Protein AF-A0A6J7GP45-F1 (afdb_monomer)

Sequence (137 aa):
MRSQAALKHATSYLISRFCVSTQVATRIQYGDRPFTRYAANLVIPDEVRDEVAVMKAIAVFFVMRRPGIELEQARQRELVADVVYALRLDEGRSLEPWLRETYEAAQSDAERMRVIVDQVASLTDVSILRWHDRLIR

InterPro domains:
  IPR026875 Phosphohydrolase-associated domain [PF13286] (43-134)

pLDDT: mean 94.87, std 4.97, range [63.56, 98.56]

Structure (mmCIF, N/CA/C/O backbone):
data_AF-A0A6J7GP45-F1
#
_entry.id   AF-A0A6J7GP45-F1
#
loop_
_atom_site.group_PDB
_atom_site.id
_atom_site.type_symbol
_atom_site.label_atom_id
_atom_site.label_alt_id
_atom_site.label_comp_id
_atom_site.label_asym_id
_atom_site.label_entity_id
_atom_site.label_seq_id
_atom_site.pdbx_PDB_ins_code
_atom_site.Cartn_x
_atom_site.Cartn_y
_atom_site.Cartn_z
_atom_site.occupancy
_atom_site.B_iso_or_equiv
_atom_site.auth_seq_id
_atom_site.auth_comp_id
_atom_site.auth_asym_id
_atom_site.auth_atom_id
_atom_site.pdbx_PDB_model_num
ATOM 1 N N . MET A 1 1 ? 32.490 10.885 -3.690 1.00 63.56 1 MET A N 1
ATOM 2 C CA . MET A 1 1 ? 31.894 11.732 -4.754 1.00 63.56 1 MET A CA 1
ATOM 3 C C . MET A 1 1 ? 31.681 10.978 -6.071 1.00 63.56 1 MET A C 1
ATOM 5 O O . MET A 1 1 ? 30.546 10.931 -6.521 1.00 63.56 1 MET A O 1
ATOM 9 N N . ARG A 1 2 ? 32.696 10.325 -6.670 1.00 76.06 2 ARG A N 1
ATOM 10 C CA . ARG A 1 2 ? 32.529 9.577 -7.943 1.00 76.06 2 ARG A CA 1
ATOM 11 C C . ARG A 1 2 ? 31.521 8.416 -7.877 1.00 76.06 2 ARG A C 1
ATOM 13 O O . ARG A 1 2 ? 30.698 8.284 -8.772 1.00 76.06 2 ARG A O 1
ATOM 20 N N . SER A 1 3 ? 31.536 7.624 -6.803 1.00 80.06 3 SER A N 1
ATOM 21 C CA . SER A 1 3 ? 30.591 6.511 -6.592 1.00 80.06 3 SER A CA 1
ATOM 22 C C . SER A 1 3 ? 29.133 6.969 -6.478 1.00 80.06 3 SER A C 1
ATOM 24 O O . SER A 1 3 ? 28.239 6.351 -7.042 1.00 80.06 3 SER A O 1
ATOM 26 N N . GLN A 1 4 ? 28.891 8.091 -5.801 1.00 84.94 4 GLN A N 1
ATOM 27 C CA . GLN A 1 4 ? 27.556 8.673 -5.653 1.00 84.94 4 GLN A CA 1
ATOM 28 C C . GLN A 1 4 ? 27.031 9.251 -6.974 1.00 84.94 4 GLN A C 1
ATOM 30 O O . GLN A 1 4 ? 25.856 9.088 -7.295 1.00 84.94 4 GLN A O 1
ATOM 35 N N . ALA A 1 5 ? 27.907 9.878 -7.767 1.00 89.50 5 ALA A N 1
ATOM 36 C CA . ALA A 1 5 ? 27.568 10.312 -9.119 1.00 89.50 5 ALA A CA 1
ATOM 37 C C . ALA A 1 5 ? 27.223 9.111 -10.014 1.00 89.50 5 ALA A C 1
ATOM 39 O O . ALA A 1 5 ? 26.186 9.123 -10.670 1.00 89.50 5 ALA A O 1
ATOM 40 N N . ALA A 1 6 ? 28.032 8.046 -9.983 1.00 89.88 6 ALA A N 1
ATOM 41 C CA . ALA A 1 6 ? 27.768 6.819 -10.735 1.00 89.88 6 ALA A CA 1
ATOM 42 C C . ALA A 1 6 ? 26.427 6.175 -10.346 1.00 89.88 6 ALA A C 1
ATOM 44 O O . ALA A 1 6 ? 25.651 5.811 -11.226 1.00 89.88 6 ALA A O 1
ATOM 45 N N . LEU A 1 7 ? 26.111 6.114 -9.047 1.00 90.38 7 LEU A N 1
ATOM 46 C CA . LEU A 1 7 ? 24.824 5.608 -8.568 1.00 90.38 7 LEU A CA 1
ATOM 47 C C . LEU A 1 7 ? 23.651 6.447 -9.091 1.00 90.38 7 LEU A C 1
ATOM 49 O O . LEU A 1 7 ? 22.691 5.890 -9.614 1.00 90.38 7 LEU A O 1
ATOM 53 N N . LYS A 1 8 ? 23.741 7.780 -9.009 1.00 93.50 8 LYS A N 1
ATOM 54 C CA . LYS A 1 8 ? 22.716 8.684 -9.555 1.00 93.50 8 LYS A CA 1
ATOM 55 C C . LYS A 1 8 ? 22.528 8.486 -11.063 1.00 93.50 8 LYS A C 1
ATOM 57 O O . LYS A 1 8 ? 21.398 8.500 -11.551 1.00 93.50 8 LYS A O 1
ATOM 62 N N . HIS A 1 9 ? 23.620 8.335 -11.810 1.00 93.69 9 HIS A N 1
ATOM 63 C CA . HIS A 1 9 ? 23.551 8.095 -13.249 1.00 93.69 9 HIS A CA 1
ATOM 64 C C . HIS A 1 9 ? 22.879 6.757 -13.561 1.00 93.69 9 HIS A C 1
ATOM 66 O O . HIS A 1 9 ? 21.988 6.720 -14.406 1.00 93.69 9 HIS A O 1
ATOM 72 N N . ALA A 1 10 ? 23.238 5.692 -12.842 1.00 91.81 10 ALA A N 1
ATOM 73 C CA . ALA A 1 10 ? 22.635 4.376 -13.012 1.00 91.81 10 ALA A CA 1
ATOM 74 C C . ALA A 1 10 ? 21.125 4.392 -12.728 1.00 91.81 10 ALA A C 1
ATOM 76 O O . ALA A 1 10 ? 20.346 3.912 -13.548 1.00 91.81 10 ALA A O 1
ATOM 77 N N . THR A 1 11 ? 20.688 5.000 -11.619 1.00 92.19 11 THR A N 1
ATOM 78 C CA . THR A 1 11 ? 19.254 5.077 -11.294 1.00 92.19 11 THR A CA 1
ATOM 79 C C . THR A 1 11 ? 18.480 5.899 -12.322 1.00 92.19 11 THR A C 1
ATOM 81 O O . THR A 1 11 ? 17.417 5.473 -12.770 1.00 92.19 11 THR A O 1
ATOM 84 N N . SER A 1 12 ? 19.033 7.034 -12.763 1.00 95.50 12 SER A N 1
ATOM 85 C CA . SER A 1 12 ? 18.410 7.877 -13.796 1.00 95.50 12 SER A CA 1
ATOM 86 C C . SER A 1 12 ? 18.279 7.140 -15.132 1.00 95.50 12 SER A C 1
ATOM 88 O O . SER A 1 12 ? 17.245 7.237 -15.797 1.00 95.50 12 SER A O 1
ATOM 90 N N . TYR A 1 13 ? 19.309 6.380 -15.513 1.00 95.25 13 TYR A N 1
ATOM 91 C CA . TYR A 1 13 ? 19.304 5.574 -16.730 1.00 95.25 13 TYR A CA 1
ATOM 92 C C . TYR A 1 13 ? 18.242 4.473 -16.673 1.00 95.25 13 TYR A C 1
ATOM 94 O O . TYR A 1 13 ? 17.437 4.370 -17.592 1.00 95.25 13 TYR A O 1
ATOM 102 N N . LEU A 1 14 ? 18.188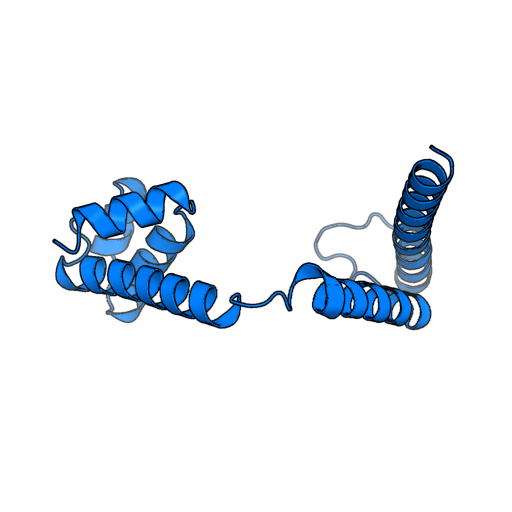 3.697 -15.586 1.00 94.12 14 LEU A N 1
ATOM 103 C CA . LEU A 1 14 ? 17.251 2.577 -15.443 1.00 94.12 14 LEU A CA 1
ATOM 104 C C . LEU A 1 14 ? 15.787 3.040 -15.448 1.00 94.12 14 LEU A C 1
ATOM 106 O O . LEU A 1 14 ? 14.952 2.425 -16.109 1.00 94.12 14 LEU A O 1
ATOM 110 N N . ILE A 1 15 ? 15.482 4.168 -14.794 1.00 95.88 15 ILE A N 1
ATOM 111 C CA . ILE A 1 15 ? 14.145 4.782 -14.849 1.00 95.88 15 ILE A CA 1
ATOM 112 C C . ILE A 1 15 ? 13.806 5.190 -16.285 1.00 95.88 15 ILE A C 1
ATOM 114 O O . ILE A 1 15 ? 12.736 4.854 -16.793 1.00 95.88 15 ILE A O 1
ATOM 118 N N . SER A 1 16 ? 14.726 5.886 -16.957 1.00 96.56 16 SER A N 1
ATOM 119 C CA . SER A 1 16 ? 14.511 6.355 -18.330 1.00 96.56 16 SER A CA 1
ATOM 120 C C . SER A 1 16 ? 14.315 5.185 -19.295 1.00 96.56 16 SER A C 1
ATOM 122 O O . SER A 1 16 ? 13.389 5.205 -20.104 1.00 96.56 16 SER A O 1
ATOM 124 N N . ARG A 1 17 ? 15.135 4.136 -19.172 1.00 95.19 17 ARG A N 1
ATOM 125 C CA . ARG A 1 17 ? 15.045 2.913 -19.976 1.00 95.19 17 ARG A CA 1
ATOM 126 C C . ARG A 1 17 ? 13.699 2.220 -19.793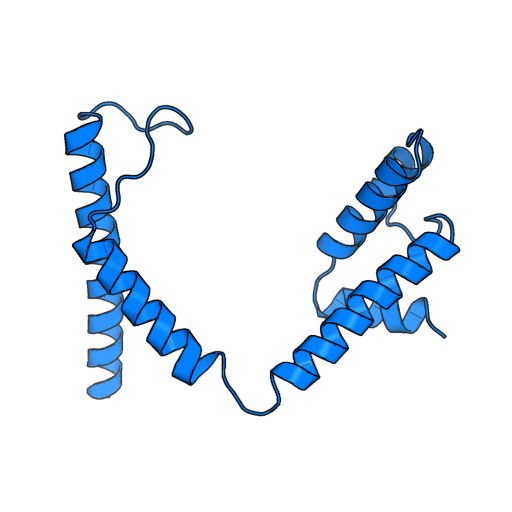 1.00 95.19 17 ARG A C 1
ATOM 128 O O . ARG A 1 17 ? 13.065 1.903 -20.799 1.00 95.19 17 ARG A O 1
ATOM 135 N N . PHE A 1 18 ? 13.237 2.041 -18.552 1.00 97.12 18 PHE A N 1
ATOM 136 C CA . PHE A 1 18 ? 11.922 1.459 -18.274 1.00 97.12 18 PHE A CA 1
ATOM 137 C C . PHE A 1 18 ? 10.801 2.283 -18.920 1.00 97.12 18 PHE A C 1
ATOM 139 O O . PHE A 1 18 ? 9.995 1.737 -19.675 1.00 97.12 18 PHE A O 1
ATOM 146 N N . CYS A 1 19 ? 10.773 3.596 -18.670 1.00 97.00 19 CYS A N 1
ATOM 147 C CA . CYS A 1 19 ? 9.720 4.482 -19.166 1.00 97.00 19 CYS A CA 1
ATOM 148 C C . CYS A 1 19 ? 9.660 4.512 -20.698 1.00 97.00 19 CYS A C 1
ATOM 150 O O . CYS A 1 19 ? 8.591 4.301 -21.270 1.00 97.00 19 CYS A O 1
ATOM 152 N N . VAL A 1 20 ? 10.798 4.731 -21.366 1.00 97.19 20 VAL A N 1
ATOM 153 C CA . VAL A 1 20 ? 10.858 4.845 -22.831 1.00 97.19 20 VAL A CA 1
ATOM 154 C C . VAL A 1 20 ? 10.499 3.520 -23.498 1.00 97.19 20 VAL A C 1
ATOM 156 O O . VAL A 1 20 ? 9.657 3.500 -24.392 1.00 97.19 20 VAL A O 1
ATOM 159 N N . SER A 1 21 ? 11.078 2.407 -23.045 1.00 97.31 21 SER A N 1
ATOM 160 C CA . SER A 1 21 ? 10.840 1.096 -23.665 1.00 97.31 21 SER A CA 1
ATOM 161 C C . SER A 1 21 ? 9.381 0.663 -23.520 1.00 97.31 21 SER A C 1
ATOM 163 O O . SER A 1 21 ? 8.767 0.201 -24.479 1.00 97.31 21 SER A O 1
ATOM 165 N N . THR A 1 22 ? 8.798 0.887 -22.341 1.00 96.88 22 THR A N 1
ATOM 166 C CA . THR A 1 22 ? 7.390 0.580 -22.063 1.00 96.88 22 THR A CA 1
ATOM 167 C C . THR A 1 22 ? 6.451 1.477 -22.876 1.00 96.88 22 THR A C 1
ATOM 169 O O . THR A 1 22 ? 5.466 1.004 -23.444 1.00 96.88 22 THR A O 1
ATOM 172 N N . GLN A 1 23 ? 6.762 2.773 -22.996 1.00 95.44 23 GLN A N 1
ATOM 173 C CA . GLN A 1 23 ? 5.999 3.698 -23.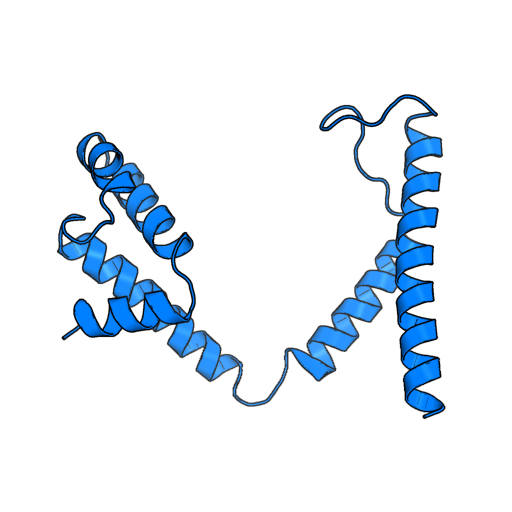836 1.00 95.44 23 GLN A CA 1
ATOM 174 C C . GLN A 1 23 ? 6.016 3.261 -25.306 1.00 95.44 23 GLN A C 1
ATOM 176 O O . GLN A 1 23 ? 4.962 3.223 -25.941 1.00 95.44 23 GLN A O 1
ATOM 181 N N . VAL A 1 24 ? 7.197 2.947 -25.845 1.00 96.25 24 VAL A N 1
ATOM 182 C CA . VAL A 1 24 ? 7.365 2.527 -27.243 1.00 96.25 24 VAL A CA 1
ATOM 183 C C . VAL A 1 24 ? 6.603 1.232 -27.504 1.00 96.25 24 VAL A C 1
ATOM 185 O O . VAL A 1 24 ? 5.801 1.187 -28.432 1.00 96.25 24 VAL A O 1
ATOM 188 N N . ALA A 1 25 ? 6.771 0.215 -26.658 1.00 96.88 25 ALA A N 1
ATOM 189 C CA . ALA A 1 25 ? 6.061 -1.054 -26.802 1.00 96.88 25 ALA A CA 1
ATOM 190 C C . ALA A 1 25 ? 4.536 -0.878 -26.732 1.00 96.88 25 ALA A C 1
ATOM 192 O O . ALA A 1 25 ? 3.801 -1.454 -27.534 1.00 96.88 25 ALA A O 1
ATOM 193 N N . THR A 1 26 ? 4.055 -0.012 -25.835 1.00 95.94 26 THR A N 1
ATOM 194 C CA . THR A 1 26 ? 2.622 0.292 -25.728 1.00 95.94 26 THR A CA 1
ATOM 195 C C . THR A 1 26 ? 2.103 0.980 -26.995 1.00 95.94 26 THR A C 1
ATOM 197 O O . THR A 1 26 ? 1.040 0.618 -27.493 1.00 95.94 26 THR A O 1
ATOM 200 N N . ARG A 1 27 ? 2.858 1.921 -27.579 1.00 95.50 27 ARG A N 1
ATOM 201 C CA . ARG A 1 27 ? 2.490 2.567 -28.855 1.00 95.50 27 ARG A CA 1
ATOM 202 C C . ARG A 1 27 ? 2.524 1.612 -30.039 1.00 95.50 27 ARG A C 1
ATOM 204 O O . ARG A 1 27 ? 1.636 1.682 -30.878 1.00 95.50 27 ARG A O 1
ATOM 211 N N . ILE A 1 28 ? 3.488 0.696 -30.094 1.00 96.38 28 ILE A N 1
ATOM 212 C CA . ILE A 1 28 ? 3.534 -0.331 -31.144 1.00 96.38 28 ILE A CA 1
ATOM 213 C C . ILE A 1 28 ? 2.259 -1.185 -31.111 1.00 96.38 28 ILE A C 1
ATOM 215 O O . ILE A 1 28 ? 1.701 -1.486 -32.162 1.00 96.38 28 ILE A O 1
ATOM 219 N N . GLN A 1 29 ? 1.769 -1.539 -29.919 1.00 96.31 29 GLN A N 1
ATOM 220 C CA . GLN A 1 29 ? 0.580 -2.381 -29.782 1.00 96.31 29 GLN A CA 1
ATOM 221 C C . GLN A 1 29 ? -0.748 -1.626 -29.979 1.00 96.31 29 GLN A C 1
ATOM 223 O O . GLN A 1 29 ? -1.684 -2.192 -30.540 1.00 96.31 29 GLN A O 1
ATOM 228 N N . TYR A 1 30 ? -0.859 -0.380 -29.508 1.00 94.81 30 TYR A N 1
ATOM 229 C CA . TYR A 1 30 ? -2.136 0.356 -29.454 1.00 94.81 30 TYR A CA 1
ATOM 230 C C . TYR A 1 30 ? -2.214 1.581 -30.387 1.00 94.81 30 TYR A C 1
ATOM 232 O O . TYR A 1 30 ? -3.264 2.226 -30.465 1.00 94.81 30 TYR A O 1
ATOM 240 N N . GLY A 1 31 ? -1.137 1.902 -31.106 1.00 93.25 31 GLY A N 1
ATOM 241 C CA . GLY A 1 31 ? -1.022 3.071 -31.980 1.00 93.25 31 GLY A CA 1
ATOM 242 C C . GLY A 1 31 ? -0.825 4.396 -31.230 1.00 93.25 31 GLY A C 1
ATOM 243 O O . GLY A 1 31 ? -0.623 4.434 -30.017 1.00 93.25 31 GLY A O 1
ATOM 244 N N . ASP A 1 32 ? -0.914 5.510 -31.964 1.00 89.94 32 ASP A N 1
ATOM 245 C CA . ASP A 1 32 ? -0.607 6.864 -31.464 1.00 89.94 32 ASP A CA 1
ATOM 246 C C . ASP A 1 32 ? -1.811 7.641 -30.907 1.00 89.94 32 ASP A C 1
ATOM 248 O O . ASP A 1 32 ? -1.734 8.848 -30.658 1.00 89.94 32 ASP A O 1
ATOM 252 N N . ARG A 1 33 ? -2.937 6.958 -30.685 1.00 87.56 33 ARG A N 1
ATOM 253 C CA . ARG A 1 33 ? -4.119 7.547 -30.043 1.00 87.56 33 ARG A CA 1
ATOM 254 C C . ARG A 1 33 ? -3.814 7.979 -28.599 1.00 87.56 33 ARG A C 1
ATOM 256 O O . ARG A 1 33 ? -2.959 7.381 -27.946 1.00 87.56 33 ARG A O 1
ATOM 263 N N . PRO A 1 34 ? -4.553 8.956 -28.043 1.00 88.25 34 PRO A N 1
ATOM 264 C CA . PRO A 1 34 ? -4.437 9.292 -26.629 1.00 88.25 34 PRO A CA 1
ATOM 265 C C . PRO A 1 34 ? -4.681 8.071 -25.729 1.00 88.25 34 PRO A C 1
ATOM 267 O O . PRO A 1 34 ? -5.702 7.385 -25.853 1.00 88.25 34 PRO A O 1
ATOM 270 N N . PHE A 1 35 ? -3.760 7.819 -24.798 1.00 90.19 35 PHE A N 1
ATOM 271 C CA . PHE A 1 35 ? -3.933 6.803 -23.764 1.00 90.19 35 PHE A CA 1
ATOM 272 C C . PHE A 1 35 ? -4.774 7.372 -22.623 1.00 90.19 35 PHE A C 1
ATOM 274 O O . PHE A 1 35 ? -4.332 8.234 -21.867 1.00 90.19 35 PHE A O 1
ATOM 281 N N . THR A 1 36 ? -6.008 6.891 -22.511 1.00 89.12 36 THR A N 1
ATOM 282 C CA . THR A 1 36 ? -6.892 7.145 -21.369 1.00 89.12 36 THR A CA 1
ATOM 283 C C . THR A 1 36 ? -6.970 5.899 -20.488 1.00 89.12 36 THR A C 1
ATOM 285 O O . THR A 1 36 ? -6.543 4.818 -20.892 1.00 89.12 36 THR A O 1
ATOM 288 N N . ARG A 1 37 ? -7.525 6.042 -19.278 1.00 88.00 37 ARG A N 1
ATOM 289 C CA . ARG A 1 37 ? -7.496 5.040 -18.194 1.00 88.00 37 ARG A CA 1
ATOM 290 C C . ARG A 1 37 ? -7.799 3.592 -18.610 1.00 88.00 37 ARG A C 1
ATOM 292 O O . ARG A 1 37 ? -7.215 2.684 -18.035 1.00 88.00 37 ARG A O 1
ATOM 299 N N . TYR A 1 38 ? -8.695 3.383 -19.574 1.00 90.19 38 TYR A N 1
ATOM 300 C CA . TYR A 1 38 ? -9.113 2.049 -20.031 1.00 90.19 38 TYR A CA 1
ATOM 301 C C . TYR A 1 38 ? -8.897 1.823 -21.533 1.00 90.19 38 TYR A C 1
ATOM 303 O O . TYR A 1 38 ? -9.390 0.847 -22.089 1.00 90.19 38 TYR A O 1
ATOM 311 N N . ALA A 1 39 ? -8.192 2.731 -22.212 1.00 89.94 39 ALA A N 1
ATOM 312 C CA . ALA A 1 39 ? -7.979 2.649 -23.656 1.00 89.94 39 ALA A CA 1
ATOM 313 C C . ALA A 1 39 ? -6.754 1.813 -24.057 1.00 89.94 39 ALA A C 1
ATOM 315 O O . ALA A 1 39 ? -6.608 1.510 -25.239 1.00 89.94 39 ALA A O 1
ATOM 316 N N . ALA A 1 40 ? -5.876 1.474 -23.111 1.00 93.06 40 ALA A N 1
ATOM 317 C CA . ALA A 1 40 ? -4.701 0.642 -23.342 1.00 93.06 40 ALA A CA 1
ATOM 318 C C . ALA A 1 40 ? -4.251 -0.027 -22.038 1.00 93.06 40 ALA A C 1
ATOM 320 O O . ALA A 1 40 ? -4.402 0.543 -20.957 1.00 93.06 40 ALA A O 1
ATOM 321 N N . ASN A 1 41 ? -3.642 -1.206 -22.160 1.00 93.56 41 ASN A N 1
ATOM 322 C CA . ASN A 1 41 ? -2.842 -1.794 -21.091 1.00 93.56 41 ASN A CA 1
ATOM 323 C C . ASN A 1 41 ? -1.371 -1.441 -21.308 1.00 93.56 41 ASN A C 1
ATOM 325 O O . ASN A 1 41 ? -0.900 -1.414 -22.444 1.00 93.56 41 ASN A O 1
ATOM 329 N N . LEU A 1 42 ? -0.644 -1.200 -20.218 1.00 93.69 42 LEU A N 1
ATOM 330 C CA . LEU A 1 42 ? 0.787 -0.922 -20.269 1.00 93.69 42 LEU A CA 1
ATOM 331 C C . LEU A 1 42 ? 1.551 -2.165 -20.754 1.00 93.69 42 LEU A C 1
ATOM 333 O O . LEU A 1 42 ? 1.473 -3.224 -20.130 1.00 93.69 42 LEU A O 1
ATOM 337 N N . VAL A 1 43 ? 2.302 -2.030 -21.845 1.00 96.25 43 VAL A N 1
ATOM 338 C CA . VAL A 1 43 ? 3.091 -3.119 -22.435 1.00 96.25 43 VAL A CA 1
ATOM 339 C C . VAL A 1 43 ? 4.532 -2.990 -21.970 1.00 96.25 43 VAL A C 1
ATOM 341 O O . VAL A 1 43 ? 5.228 -2.056 -22.357 1.00 96.25 43 VAL A O 1
ATOM 344 N N . ILE A 1 44 ? 4.979 -3.930 -21.140 1.00 97.50 44 ILE A N 1
ATOM 345 C CA . ILE A 1 44 ? 6.358 -3.988 -20.644 1.00 97.50 44 ILE A CA 1
ATOM 346 C C . ILE A 1 44 ? 7.079 -5.102 -21.411 1.00 97.50 44 ILE A C 1
ATOM 348 O O . ILE A 1 44 ? 6.683 -6.258 -21.240 1.00 97.50 44 ILE A O 1
ATOM 352 N N . PRO A 1 45 ? 8.106 -4.787 -22.224 1.00 97.94 45 PRO A N 1
ATOM 353 C CA . PRO A 1 45 ? 8.931 -5.797 -22.885 1.00 97.94 45 PRO A CA 1
ATOM 354 C C . PRO A 1 45 ? 9.556 -6.771 -21.884 1.00 97.94 45 PRO A C 1
ATOM 356 O O . PRO A 1 45 ? 9.929 -6.358 -20.784 1.00 97.94 45 PRO A O 1
ATOM 359 N N . ASP A 1 46 ? 9.726 -8.032 -22.277 1.00 97.62 46 ASP A N 1
ATOM 360 C CA . ASP A 1 46 ? 10.246 -9.070 -21.378 1.00 97.62 46 ASP A CA 1
ATOM 361 C C . ASP A 1 46 ? 11.653 -8.742 -20.857 1.00 97.62 46 ASP A C 1
ATOM 363 O O . ASP A 1 46 ? 11.885 -8.814 -19.657 1.00 97.62 46 ASP A O 1
ATOM 367 N N . GLU A 1 47 ? 12.544 -8.222 -21.705 1.00 96.19 47 GLU A N 1
ATOM 368 C CA . GLU A 1 47 ? 13.888 -7.782 -21.290 1.00 96.19 47 GLU A CA 1
ATOM 369 C C . GLU A 1 47 ? 13.837 -6.723 -20.170 1.00 96.19 47 GLU A C 1
ATOM 371 O O . GLU A 1 47 ? 14.554 -6.798 -19.174 1.00 96.19 47 GLU A O 1
ATOM 376 N N . VAL A 1 48 ? 12.927 -5.751 -20.285 1.00 97.00 48 VAL A N 1
ATOM 377 C CA . VAL A 1 48 ? 12.744 -4.688 -19.283 1.00 97.00 48 VAL A CA 1
ATOM 378 C C . VAL A 1 48 ? 12.105 -5.243 -18.008 1.00 97.00 48 VAL A C 1
ATOM 380 O O . VAL A 1 48 ? 12.423 -4.807 -16.898 1.00 97.00 48 VAL A O 1
ATOM 383 N N . ARG A 1 49 ? 11.195 -6.213 -18.143 1.00 97.19 49 ARG A N 1
ATOM 384 C CA . ARG A 1 49 ? 10.606 -6.922 -17.004 1.00 97.19 49 ARG A CA 1
ATOM 385 C C . ARG A 1 49 ? 11.679 -7.685 -16.228 1.00 97.19 49 ARG A C 1
ATOM 387 O O . ARG A 1 49 ? 11.674 -7.609 -14.997 1.00 97.19 49 ARG A O 1
ATOM 394 N N . ASP A 1 50 ? 12.593 -8.352 -16.922 1.00 97.62 50 ASP A N 1
ATOM 395 C CA . ASP A 1 50 ? 13.695 -9.103 -16.324 1.00 97.62 50 ASP A CA 1
ATOM 396 C C . ASP A 1 50 ? 14.676 -8.177 -15.595 1.00 97.62 50 ASP A C 1
ATOM 398 O O . ASP A 1 50 ? 15.045 -8.442 -14.450 1.00 97.62 50 ASP A O 1
ATOM 402 N N . GLU A 1 51 ? 15.015 -7.024 -16.177 1.00 95.44 51 GLU A N 1
ATOM 403 C CA . GLU A 1 51 ? 15.817 -5.998 -15.497 1.00 95.44 51 GLU A CA 1
ATOM 404 C C . GLU A 1 51 ? 15.174 -5.532 -14.186 1.00 95.44 51 GLU A C 1
ATOM 406 O O . GLU A 1 51 ? 15.833 -5.450 -13.144 1.00 95.44 51 GLU A O 1
ATOM 411 N N . VAL A 1 52 ? 13.866 -5.258 -14.207 1.00 96.31 52 VAL A N 1
ATOM 412 C CA . VAL A 1 52 ? 13.114 -4.888 -13.002 1.00 96.31 52 VAL A CA 1
ATOM 413 C C . VAL A 1 52 ? 13.093 -6.030 -11.990 1.00 96.31 52 VAL A C 1
ATOM 415 O O . VAL A 1 52 ? 13.201 -5.772 -10.788 1.00 96.31 52 VAL A O 1
ATOM 418 N N . ALA A 1 53 ? 12.977 -7.280 -12.437 1.00 97.31 53 ALA A N 1
ATOM 419 C CA . ALA A 1 53 ? 13.026 -8.442 -11.557 1.00 97.31 53 ALA A CA 1
ATOM 420 C C . ALA A 1 53 ? 14.386 -8.553 -10.849 1.00 97.31 53 ALA A C 1
ATOM 422 O O . ALA A 1 53 ? 14.418 -8.719 -9.628 1.00 97.31 53 ALA A O 1
ATOM 423 N N . VAL A 1 54 ? 15.495 -8.359 -11.570 1.00 96.06 54 VAL A N 1
ATOM 424 C CA . VAL A 1 54 ? 16.847 -8.324 -10.987 1.00 96.06 54 VAL A CA 1
ATOM 425 C C . VAL A 1 54 ? 16.980 -7.182 -9.977 1.00 96.06 54 VAL A C 1
ATOM 427 O O . VAL A 1 54 ? 17.429 -7.407 -8.852 1.00 96.06 54 VAL A O 1
ATOM 430 N N . MET A 1 55 ? 16.531 -5.969 -10.317 1.00 94.88 55 MET A N 1
ATOM 431 C CA . MET A 1 55 ? 16.561 -4.831 -9.387 1.00 94.88 55 MET A CA 1
ATOM 432 C C . MET A 1 55 ? 15.751 -5.101 -8.112 1.00 94.88 55 MET A C 1
ATOM 434 O O . MET A 1 55 ? 16.210 -4.805 -7.005 1.00 94.88 55 MET A O 1
ATOM 438 N N . LYS A 1 56 ? 14.565 -5.705 -8.245 1.00 96.44 56 LYS A N 1
ATOM 439 C CA . LYS A 1 56 ? 13.748 -6.124 -7.099 1.00 96.44 56 LYS A CA 1
ATOM 440 C C . LYS A 1 56 ? 14.451 -7.194 -6.268 1.00 96.44 56 LYS A C 1
ATOM 442 O O . LYS A 1 56 ? 14.420 -7.102 -5.046 1.00 96.44 56 LYS A O 1
ATOM 447 N N . ALA A 1 57 ? 15.114 -8.167 -6.891 1.00 96.88 57 ALA A N 1
ATOM 448 C CA . ALA A 1 57 ? 15.860 -9.204 -6.180 1.00 96.88 57 ALA A CA 1
ATOM 449 C C . ALA A 1 57 ? 17.019 -8.616 -5.356 1.00 96.88 57 ALA A C 1
ATOM 451 O O . ALA A 1 57 ? 17.185 -8.977 -4.191 1.00 96.88 57 ALA A O 1
ATOM 452 N N . ILE A 1 58 ? 17.760 -7.653 -5.916 1.00 94.62 58 ILE A N 1
ATOM 453 C CA . ILE A 1 58 ? 18.808 -6.908 -5.200 1.00 94.62 58 ILE A CA 1
ATOM 454 C C . ILE A 1 58 ? 18.206 -6.170 -3.997 1.00 94.62 58 ILE A C 1
ATOM 456 O O . ILE A 1 58 ? 18.727 -6.283 -2.887 1.00 94.62 58 ILE A O 1
ATOM 460 N N . ALA A 1 59 ? 17.085 -5.463 -4.176 1.00 95.00 59 ALA A N 1
ATOM 461 C CA . ALA A 1 59 ? 16.408 -4.777 -3.075 1.00 95.00 59 ALA A CA 1
ATOM 462 C C . ALA A 1 59 ? 15.937 -5.758 -1.987 1.00 95.00 59 ALA A C 1
ATOM 464 O O . ALA A 1 59 ? 16.129 -5.507 -0.797 1.00 95.00 59 ALA A O 1
ATOM 465 N N . VAL A 1 60 ? 15.380 -6.907 -2.376 1.00 95.44 60 VAL A N 1
ATOM 466 C CA . VAL A 1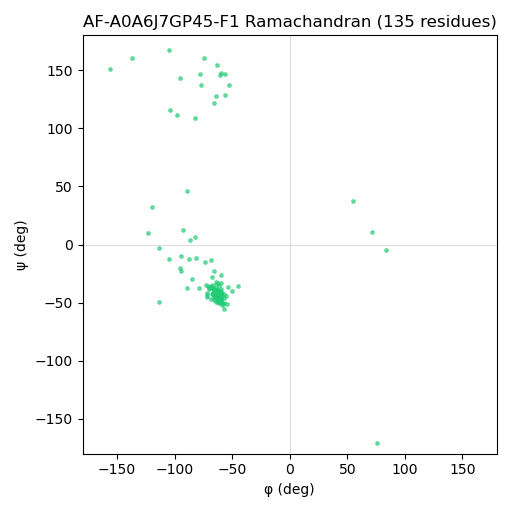 60 ? 14.979 -7.954 -1.431 1.00 95.44 60 VAL A CA 1
ATOM 467 C C . VAL A 1 60 ? 16.182 -8.444 -0.630 1.00 95.44 60 VAL A C 1
ATOM 469 O O . VAL A 1 60 ? 16.116 -8.491 0.595 1.00 95.44 60 VAL A O 1
ATOM 472 N N . PHE A 1 61 ? 17.281 -8.780 -1.303 1.00 94.12 61 PHE A N 1
ATOM 473 C CA . PHE A 1 61 ? 18.454 -9.363 -0.662 1.00 94.12 61 PHE A CA 1
ATOM 474 C C . PHE A 1 61 ? 19.183 -8.376 0.257 1.00 94.12 61 PHE A C 1
ATOM 476 O O . PHE A 1 61 ? 19.492 -8.722 1.392 1.00 94.12 61 PHE A O 1
ATOM 483 N N . PHE A 1 62 ? 19.434 -7.149 -0.206 1.00 92.12 62 PHE A N 1
ATOM 484 C CA . PHE A 1 62 ? 20.278 -6.194 0.519 1.00 92.12 62 PHE A CA 1
ATOM 485 C C . PHE A 1 62 ? 19.513 -5.2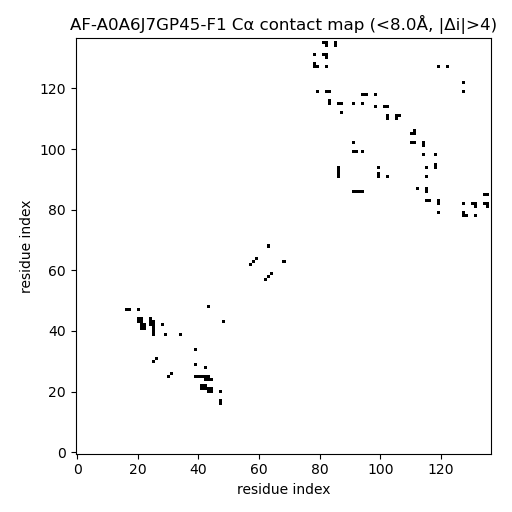24 1.422 1.00 92.12 62 PHE A C 1
ATOM 487 O O . PHE A 1 62 ? 20.109 -4.670 2.342 1.00 92.12 62 PHE A O 1
ATOM 494 N N . VAL A 1 63 ? 18.222 -4.986 1.171 1.00 92.44 63 VAL A N 1
ATOM 495 C CA . VAL A 1 63 ? 17.430 -3.994 1.922 1.00 92.44 63 VAL A CA 1
ATOM 496 C C . VAL A 1 63 ? 16.347 -4.669 2.756 1.00 92.44 63 VAL A C 1
ATOM 498 O O . VAL A 1 63 ? 16.220 -4.387 3.946 1.00 92.44 63 VAL A O 1
ATOM 501 N N . MET A 1 64 ? 15.563 -5.566 2.153 1.00 93.69 64 MET A N 1
ATOM 502 C CA . MET A 1 64 ? 14.373 -6.114 2.816 1.00 93.69 64 MET A CA 1
ATOM 503 C C . MET A 1 64 ? 14.680 -7.311 3.726 1.00 93.69 64 MET A C 1
ATOM 505 O O . MET A 1 64 ? 14.007 -7.482 4.737 1.00 93.69 64 MET A O 1
ATOM 509 N N . ARG A 1 65 ? 15.710 -8.117 3.429 1.00 91.75 65 ARG A N 1
ATOM 510 C CA . ARG A 1 65 ? 16.134 -9.286 4.230 1.00 91.75 65 ARG A CA 1
ATOM 511 C C . ARG A 1 65 ? 17.149 -8.938 5.326 1.00 91.75 65 ARG A C 1
ATOM 513 O O . ARG A 1 65 ? 18.155 -9.620 5.504 1.00 91.75 65 ARG A O 1
ATOM 520 N N . ARG A 1 66 ? 16.898 -7.863 6.073 1.00 92.00 66 ARG A N 1
ATOM 521 C CA . ARG A 1 66 ? 17.746 -7.492 7.217 1.00 92.00 66 ARG A CA 1
ATOM 522 C C . ARG A 1 66 ? 17.448 -8.370 8.447 1.00 92.00 66 ARG A C 1
ATOM 524 O O . ARG A 1 66 ? 16.284 -8.718 8.658 1.00 92.00 66 ARG A O 1
ATOM 531 N N . PRO A 1 67 ? 18.445 -8.691 9.294 1.00 93.12 67 PRO A N 1
ATOM 532 C CA . PRO A 1 67 ? 18.211 -9.418 10.541 1.00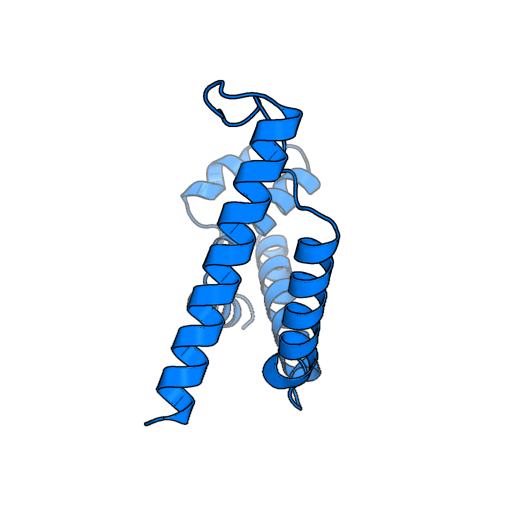 93.12 67 PRO A CA 1
ATOM 533 C C . PRO A 1 67 ? 17.130 -8.751 11.403 1.00 93.12 67 PRO A C 1
ATOM 535 O O . PRO A 1 67 ? 17.093 -7.527 11.524 1.00 93.12 67 PRO A O 1
ATOM 538 N N . GLY A 1 68 ? 16.241 -9.557 11.986 1.00 93.06 68 GLY A N 1
ATOM 539 C CA . GLY A 1 68 ? 15.153 -9.083 12.848 1.00 93.06 68 GLY A CA 1
ATOM 540 C C . GLY A 1 68 ? 13.888 -8.606 12.122 1.00 93.06 68 GLY A C 1
ATOM 541 O O . GLY A 1 68 ? 12.895 -8.338 12.792 1.00 93.06 68 GLY A O 1
ATOM 542 N N . ILE A 1 69 ? 13.872 -8.545 10.782 1.00 93.69 69 ILE A N 1
ATOM 543 C CA . ILE A 1 69 ? 12.682 -8.106 10.032 1.00 93.69 69 ILE A CA 1
ATOM 544 C C . ILE A 1 69 ? 11.466 -9.015 10.253 1.00 93.69 69 ILE A C 1
ATOM 546 O O . ILE A 1 69 ? 10.349 -8.522 10.329 1.00 93.69 69 ILE A O 1
ATOM 550 N N . GLU A 1 70 ? 11.670 -10.325 10.392 1.00 93.38 70 GLU A N 1
ATOM 551 C CA . GLU A 1 70 ? 10.580 -11.289 10.590 1.00 93.38 70 GLU A CA 1
ATOM 552 C C . GLU A 1 70 ? 9.894 -11.099 11.945 1.00 93.38 70 GLU A C 1
ATOM 554 O O . GLU A 1 70 ? 8.667 -11.086 12.013 1.00 93.38 70 GLU A O 1
ATOM 559 N N . LEU A 1 71 ? 10.684 -10.879 13.003 1.00 96.19 71 LEU A N 1
ATOM 560 C CA . LEU A 1 71 ? 10.175 -10.597 14.345 1.00 96.19 71 LEU A CA 1
ATOM 561 C C . LEU A 1 71 ? 9.425 -9.262 14.384 1.00 96.19 71 LEU A C 1
ATOM 563 O O . LEU A 1 71 ? 8.352 -9.172 14.971 1.00 96.19 71 LEU A O 1
ATOM 567 N N . GLU A 1 72 ? 9.975 -8.236 13.735 1.00 95.19 72 GLU A N 1
ATOM 568 C CA . GLU A 1 72 ? 9.328 -6.929 13.627 1.00 95.19 72 GLU A CA 1
ATOM 569 C C . GLU A 1 72 ? 7.993 -7.028 12.874 1.00 95.19 72 GLU A C 1
ATOM 571 O O . GLU A 1 72 ? 6.969 -6.555 13.355 1.00 95.19 72 GLU A O 1
ATOM 576 N N . GLN A 1 73 ? 7.966 -7.722 11.733 1.00 95.38 73 GLN A N 1
ATOM 577 C CA . GLN A 1 73 ? 6.732 -7.944 10.977 1.00 95.38 73 GLN A CA 1
ATOM 578 C C . GLN A 1 73 ? 5.708 -8.779 11.750 1.00 95.38 73 GLN A C 1
ATOM 580 O O . GLN A 1 73 ? 4.512 -8.548 11.598 1.00 95.38 73 GLN A O 1
ATOM 585 N N . ALA A 1 74 ? 6.141 -9.755 12.553 1.00 97.25 74 ALA A N 1
ATOM 586 C CA . ALA A 1 74 ? 5.238 -10.526 13.404 1.00 97.25 74 ALA A CA 1
ATOM 587 C C . ALA A 1 74 ? 4.536 -9.616 14.422 1.00 97.25 74 ALA A C 1
ATOM 589 O O . ALA A 1 74 ? 3.309 -9.598 14.459 1.00 97.25 74 ALA A O 1
ATOM 590 N N . ARG A 1 75 ? 5.294 -8.769 15.131 1.00 96.06 75 ARG A N 1
ATOM 591 C CA . ARG A 1 75 ? 4.738 -7.778 16.070 1.00 96.06 75 ARG A CA 1
ATOM 592 C C . ARG A 1 75 ? 3.798 -6.787 15.390 1.00 96.06 75 ARG A C 1
ATOM 594 O O . ARG A 1 75 ? 2.751 -6.459 15.929 1.00 96.06 75 ARG A O 1
ATOM 601 N N . GLN A 1 76 ? 4.144 -6.322 14.191 1.00 96.38 76 GLN A N 1
ATOM 602 C CA . GLN A 1 76 ? 3.283 -5.418 13.423 1.00 96.38 76 GLN A CA 1
ATOM 603 C C . GLN A 1 76 ? 1.974 -6.096 12.989 1.00 96.38 76 GLN A C 1
ATOM 605 O O . GLN A 1 76 ? 0.921 -5.465 13.023 1.00 96.38 76 GLN A O 1
ATOM 610 N N . ARG A 1 77 ? 2.012 -7.382 12.608 1.00 97.69 77 ARG A N 1
ATOM 611 C CA . ARG A 1 77 ? 0.799 -8.160 12.296 1.00 97.69 77 ARG A CA 1
ATOM 612 C C . ARG A 1 77 ? -0.074 -8.360 13.529 1.00 97.69 77 ARG A C 1
ATOM 614 O O . ARG A 1 77 ? -1.284 -8.202 13.412 1.00 97.69 77 ARG A O 1
ATOM 621 N N . GLU A 1 78 ? 0.532 -8.683 14.670 1.00 97.25 78 GLU A N 1
ATOM 622 C CA . GLU A 1 78 ? -0.166 -8.777 15.957 1.00 97.25 78 GLU A CA 1
ATOM 623 C C . GLU A 1 78 ? -0.844 -7.450 16.284 1.00 97.25 78 GLU A C 1
ATOM 625 O O . GLU A 1 78 ? -2.055 -7.429 16.441 1.00 97.25 78 GLU A O 1
ATOM 630 N N . LEU A 1 79 ? -0.114 -6.334 16.225 1.00 97.25 79 LEU A N 1
ATOM 631 C CA . LEU A 1 79 ? -0.649 -4.995 16.469 1.00 97.25 79 LEU A CA 1
ATOM 632 C C . LEU A 1 79 ? -1.852 -4.656 15.575 1.00 97.25 79 LEU A C 1
ATOM 634 O O . LEU A 1 79 ? -2.849 -4.112 16.051 1.00 97.25 79 LEU A O 1
ATOM 638 N N . VAL A 1 80 ? -1.782 -4.968 14.278 1.00 98.06 80 VAL A N 1
ATOM 639 C CA . VAL A 1 80 ? -2.907 -4.752 13.353 1.00 98.06 80 VAL A CA 1
ATOM 640 C C . VAL A 1 80 ? -4.101 -5.632 13.731 1.00 98.06 80 VAL A C 1
ATOM 642 O O . VAL A 1 80 ? -5.229 -5.140 13.775 1.00 98.06 80 VAL A O 1
ATOM 645 N N . ALA A 1 81 ? -3.870 -6.918 14.008 1.00 98.00 81 ALA A N 1
ATOM 646 C CA . ALA A 1 81 ? -4.922 -7.862 14.383 1.00 98.00 81 ALA A CA 1
ATOM 647 C C . ALA A 1 81 ? -5.609 -7.459 15.695 1.00 98.00 81 ALA A C 1
ATOM 649 O O . ALA A 1 81 ? -6.833 -7.479 15.786 1.00 98.00 81 ALA A O 1
ATOM 650 N N . ASP A 1 82 ? -4.816 -7.027 16.663 1.00 97.88 82 ASP A N 1
ATOM 651 C CA . ASP A 1 82 ? -5.209 -6.512 17.963 1.00 97.88 82 ASP A CA 1
ATOM 652 C C . ASP A 1 82 ? -6.162 -5.313 17.842 1.00 97.88 82 ASP A C 1
ATOM 654 O O . ASP A 1 82 ? -7.250 -5.313 18.422 1.00 97.88 82 ASP A O 1
ATOM 658 N N . VAL A 1 83 ? -5.811 -4.309 17.030 1.00 98.19 83 VAL A N 1
ATOM 659 C CA . VAL A 1 83 ? -6.676 -3.135 16.808 1.00 98.19 83 VAL A CA 1
ATOM 660 C C . VAL A 1 83 ? -7.972 -3.527 16.094 1.00 98.19 83 VAL A C 1
ATOM 662 O O . VAL A 1 83 ? -9.047 -3.069 16.484 1.00 98.19 83 VAL A O 1
ATOM 665 N N . VAL A 1 84 ? -7.901 -4.394 15.077 1.00 98.31 84 VAL A N 1
ATOM 666 C CA . VAL A 1 84 ? -9.098 -4.918 14.393 1.00 98.31 84 VAL A CA 1
ATOM 667 C C . VAL A 1 84 ? -10.008 -5.648 15.382 1.00 98.31 84 VAL A C 1
ATOM 669 O O . VAL A 1 84 ? -11.222 -5.437 15.380 1.00 98.31 84 VAL A O 1
ATOM 672 N N . TYR A 1 85 ? -9.432 -6.485 16.244 1.00 97.94 85 TYR A N 1
ATOM 673 C CA . TYR A 1 85 ? -10.166 -7.243 17.248 1.00 97.94 85 TYR A CA 1
ATOM 674 C C . TYR A 1 85 ? -10.824 -6.327 18.284 1.00 97.94 85 TYR A C 1
ATOM 676 O O . TYR A 1 85 ? -12.012 -6.482 18.563 1.00 97.94 85 TYR A O 1
ATOM 684 N N . ALA A 1 86 ? -10.105 -5.323 18.789 1.00 98.00 86 ALA A N 1
ATOM 685 C CA . ALA A 1 86 ? -10.645 -4.365 19.748 1.00 98.00 86 ALA A CA 1
ATOM 686 C C . ALA A 1 86 ? -11.823 -3.558 19.172 1.00 98.00 86 ALA A C 1
ATOM 688 O O . ALA A 1 86 ? -12.851 -3.421 19.832 1.00 98.00 86 ALA A O 1
ATOM 689 N N . LEU A 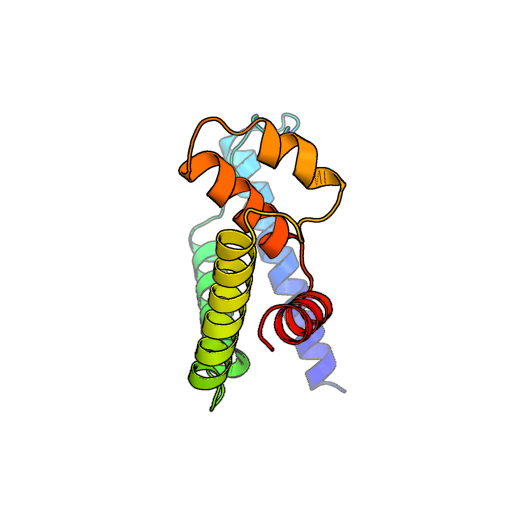1 87 ? -11.724 -3.099 17.918 1.00 97.44 87 LEU A N 1
ATOM 690 C CA . LEU A 1 87 ? -12.825 -2.413 17.222 1.00 97.44 87 LEU A CA 1
ATOM 691 C C . LEU A 1 87 ? -14.009 -3.335 16.923 1.00 97.44 87 LEU A C 1
ATOM 693 O O . LEU A 1 87 ? -15.153 -2.896 16.819 1.00 97.44 87 LEU A O 1
ATOM 697 N N . ARG A 1 88 ? -13.752 -4.634 16.756 1.00 97.00 88 ARG A N 1
ATOM 698 C CA . ARG A 1 88 ? -14.828 -5.610 16.608 1.00 97.00 88 ARG A CA 1
ATOM 699 C C . ARG A 1 88 ? -15.554 -5.831 17.934 1.00 97.00 88 ARG A C 1
ATOM 701 O O . ARG A 1 88 ? -16.780 -5.884 17.927 1.00 97.00 88 ARG A O 1
ATOM 708 N N . LEU A 1 89 ? -14.816 -5.945 19.040 1.00 96.69 89 LEU A N 1
ATOM 709 C CA . LEU A 1 89 ? -15.372 -6.118 20.385 1.00 96.69 89 LEU A CA 1
ATOM 710 C C . LEU A 1 89 ? -16.129 -4.886 20.884 1.00 96.69 89 LEU A C 1
ATOM 712 O O . LEU A 1 89 ? -17.126 -5.028 21.589 1.00 96.69 89 LEU A O 1
ATOM 716 N N . ASP A 1 90 ? -15.674 -3.685 20.531 1.00 95.44 90 ASP A N 1
ATOM 717 C CA . ASP A 1 90 ? -16.357 -2.449 20.909 1.00 95.44 90 ASP A CA 1
ATOM 718 C C . ASP A 1 90 ? -17.536 -2.089 19.995 1.00 95.44 90 ASP A C 1
ATOM 720 O O . ASP A 1 90 ? -18.125 -1.022 20.163 1.00 95.44 90 ASP A O 1
ATOM 724 N N . GLU A 1 91 ? -17.891 -2.981 19.063 1.00 95.69 91 GLU A N 1
ATOM 725 C CA . GLU A 1 91 ? -18.979 -2.812 18.095 1.00 95.69 91 GLU A CA 1
ATOM 726 C C . GLU A 1 91 ? -18.835 -1.521 17.275 1.00 95.69 91 GLU A C 1
ATOM 728 O O . GLU A 1 91 ? -19.810 -0.829 16.988 1.00 95.69 91 GLU A O 1
ATOM 733 N N . GLY A 1 92 ? -17.599 -1.168 16.919 1.00 93.62 92 GLY A N 1
ATOM 734 C CA . GLY A 1 92 ? -17.291 0.012 16.125 1.00 93.62 92 GLY A CA 1
ATOM 735 C C . GLY A 1 92 ? -17.471 1.342 16.864 1.00 93.62 92 GLY A C 1
ATOM 736 O O . GLY A 1 92 ? -17.403 2.398 16.232 1.00 93.62 92 GLY A O 1
ATOM 737 N N . ARG A 1 93 ? -17.667 1.350 18.191 1.00 95.62 93 ARG A N 1
ATOM 738 C CA . ARG A 1 93 ? -17.845 2.595 18.966 1.00 95.62 93 ARG A CA 1
ATOM 739 C C . ARG A 1 93 ? -16.646 3.536 18.856 1.00 95.62 93 ARG A C 1
ATOM 741 O O . ARG A 1 93 ? -16.823 4.756 18.864 1.00 95.62 93 ARG A O 1
ATOM 748 N N . SER A 1 94 ? -15.436 2.991 18.737 1.00 96.50 94 SER A N 1
ATOM 749 C CA . SER A 1 94 ? -14.212 3.783 18.579 1.00 96.50 94 SER A CA 1
ATOM 750 C C . SER A 1 94 ? -13.886 4.161 17.135 1.00 96.50 94 SER A C 1
ATOM 752 O O . SER A 1 94 ? -12.836 4.768 16.918 1.00 96.50 94 SER A O 1
ATOM 754 N N . LEU A 1 95 ? -14.743 3.835 16.158 1.00 97.88 95 LEU A N 1
ATOM 755 C CA . LEU A 1 95 ? -14.555 4.262 14.771 1.00 97.88 95 LEU A CA 1
ATOM 756 C C . LEU A 1 95 ? -14.556 5.790 14.656 1.00 97.88 95 LEU A C 1
ATOM 758 O O . LEU A 1 95 ? -15.287 6.504 15.364 1.00 97.88 95 LEU A O 1
ATOM 762 N N . GLU A 1 96 ? -13.753 6.280 13.714 1.00 97.31 96 GLU A N 1
ATOM 763 C CA . GLU A 1 96 ? -13.758 7.683 13.328 1.00 97.31 96 GLU A CA 1
ATOM 764 C C . GLU A 1 96 ? -15.147 8.087 12.807 1.00 97.31 96 GLU A C 1
ATOM 766 O O . GLU A 1 96 ? -15.836 7.277 12.175 1.00 97.31 96 GLU A O 1
ATOM 771 N N . PRO A 1 97 ? -15.579 9.343 13.024 1.00 96.69 97 PRO A N 1
ATOM 772 C CA . PRO A 1 97 ? -16.939 9.776 12.707 1.00 96.69 97 PRO A CA 1
ATOM 773 C C . PRO A 1 97 ? -17.377 9.498 11.264 1.00 96.69 97 PRO A C 1
ATOM 775 O O . PRO A 1 97 ? -18.521 9.120 11.040 1.00 96.69 97 PRO A O 1
ATOM 778 N N . TRP A 1 98 ? -16.462 9.621 10.299 1.00 96.69 98 TRP A N 1
ATOM 779 C CA . TRP A 1 98 ? -16.745 9.432 8.872 1.00 96.69 98 TRP A CA 1
ATOM 780 C C . TRP A 1 98 ? -17.077 7.980 8.480 1.00 96.69 98 TRP A C 1
ATOM 782 O O . TRP A 1 98 ? -17.583 7.758 7.384 1.00 96.69 98 TRP A O 1
ATOM 792 N N . LEU A 1 99 ? -16.828 7.000 9.359 1.00 97.50 99 LEU A N 1
ATOM 793 C CA . LEU A 1 99 ? -17.160 5.588 9.134 1.00 97.50 99 LEU A CA 1
ATOM 794 C C . LEU A 1 99 ? -18.379 5.101 9.924 1.00 97.50 99 LEU A C 1
ATOM 796 O O . LEU A 1 99 ? -18.894 4.025 9.621 1.00 97.50 99 LEU A O 1
ATOM 800 N N . ARG A 1 100 ? -18.866 5.868 10.908 1.00 95.50 100 ARG A N 1
ATOM 801 C CA . ARG A 1 100 ? -19.946 5.421 11.807 1.00 95.50 100 ARG A CA 1
ATOM 802 C C . ARG A 1 100 ? -21.248 5.151 11.071 1.00 95.50 100 ARG A C 1
ATOM 804 O O . ARG A 1 100 ? -21.798 4.069 11.214 1.00 95.50 100 ARG A O 1
ATOM 811 N N . GLU A 1 101 ? -21.677 6.074 10.213 1.00 96.38 101 GLU A N 1
ATOM 812 C CA . GLU A 1 101 ? -22.905 5.904 9.423 1.00 96.38 101 GLU A CA 1
ATOM 813 C C . GLU A 1 101 ? -22.835 4.659 8.529 1.00 96.38 101 GLU A C 1
ATOM 815 O O . GLU A 1 101 ? -23.806 3.917 8.402 1.00 96.38 101 GLU A O 1
ATOM 820 N N . THR A 1 102 ? -21.660 4.382 7.951 1.00 97.88 102 THR A N 1
ATOM 821 C CA . THR A 1 102 ? -21.457 3.187 7.116 1.00 97.88 102 THR A CA 1
ATOM 822 C C . THR A 1 102 ? -21.479 1.911 7.961 1.00 97.88 102 THR A C 1
ATOM 824 O O . THR A 1 102 ? -22.025 0.898 7.530 1.00 97.88 102 THR A O 1
ATOM 827 N N . TYR A 1 103 ? -20.921 1.949 9.175 1.00 98.12 103 TYR A N 1
ATOM 828 C CA . TYR A 1 103 ? -20.955 0.822 10.108 1.00 98.12 103 TYR A CA 1
ATOM 829 C C . TYR A 1 103 ? -22.374 0.519 10.608 1.00 98.12 103 TYR A C 1
ATOM 831 O O . TYR A 1 103 ? -22.771 -0.642 10.676 1.00 98.12 103 TYR A O 1
ATOM 839 N N . GLU A 1 104 ? -23.147 1.553 10.939 1.00 96.81 104 GLU A N 1
ATOM 840 C CA . GLU A 1 104 ? -24.531 1.434 11.412 1.00 96.81 104 GLU A CA 1
ATOM 841 C C . GLU A 1 104 ? -25.474 0.943 10.307 1.00 96.81 104 GLU A C 1
ATOM 843 O O . GLU A 1 104 ? -26.365 0.135 10.568 1.00 96.81 104 GLU A O 1
ATOM 848 N N . ALA A 1 105 ? -25.249 1.376 9.062 1.00 98.00 105 ALA A N 1
ATOM 849 C CA . ALA A 1 105 ? -26.016 0.930 7.902 1.00 98.00 105 ALA A CA 1
ATOM 850 C C . ALA A 1 105 ? -25.685 -0.508 7.455 1.00 98.00 105 ALA A C 1
ATOM 852 O O . ALA A 1 105 ? -26.447 -1.092 6.680 1.00 98.00 105 ALA A O 1
ATOM 853 N N . ALA A 1 106 ? -24.571 -1.084 7.921 1.00 98.00 106 ALA A N 1
ATOM 854 C CA . ALA A 1 106 ? -24.142 -2.424 7.541 1.00 98.00 106 ALA A CA 1
ATOM 855 C C . ALA A 1 106 ? -25.144 -3.497 8.003 1.00 98.00 106 ALA A C 1
ATOM 857 O O . ALA A 1 106 ? -25.487 -3.616 9.186 1.00 98.00 106 ALA A O 1
ATOM 858 N N . GLN A 1 107 ? -25.566 -4.333 7.058 1.00 97.69 107 GLN A N 1
ATOM 859 C CA . GLN A 1 107 ? -26.585 -5.366 7.238 1.00 97.69 107 GLN A CA 1
ATOM 860 C C . GLN A 1 107 ? -25.990 -6.734 7.580 1.00 97.69 107 GLN A C 1
ATOM 862 O O . GLN A 1 107 ? -26.717 -7.652 7.958 1.00 97.69 107 GLN A O 1
ATOM 867 N N . SER A 1 108 ? -24.668 -6.881 7.476 1.00 97.88 108 SER A N 1
ATOM 868 C CA . SER A 1 108 ? -23.970 -8.131 7.769 1.00 97.88 108 SER A CA 1
ATOM 869 C C . SER A 1 108 ? -22.687 -7.923 8.566 1.00 97.88 108 SER A C 1
ATOM 871 O O . SER A 1 108 ? -22.082 -6.849 8.586 1.00 97.88 108 SER A O 1
ATOM 873 N N . ASP A 1 109 ? -22.223 -8.997 9.202 1.00 97.00 109 ASP A N 1
ATOM 874 C CA . ASP A 1 109 ? -20.943 -8.991 9.906 1.00 97.00 109 ASP A CA 1
ATOM 875 C C . ASP A 1 109 ? -19.753 -8.766 8.976 1.00 97.00 109 ASP A C 1
ATOM 877 O O . ASP A 1 109 ? -18.784 -8.125 9.383 1.00 97.00 109 ASP A O 1
ATOM 881 N N . ALA A 1 110 ? -19.846 -9.239 7.731 1.00 98.12 110 ALA A N 1
ATOM 882 C CA . ALA A 1 110 ? -18.834 -9.015 6.708 1.00 98.12 110 ALA A CA 1
ATOM 883 C C . ALA A 1 110 ? -18.745 -7.533 6.314 1.00 98.12 110 ALA A C 1
ATOM 885 O O . ALA A 1 110 ? -17.643 -6.999 6.204 1.00 98.12 110 ALA A O 1
ATOM 886 N N . GLU A 1 111 ? -19.882 -6.848 6.166 1.00 98.31 111 GLU A N 1
ATOM 887 C CA . GLU A 1 111 ? -19.920 -5.405 5.893 1.00 98.31 111 GLU A CA 1
ATOM 888 C C . GLU A 1 111 ? -19.365 -4.594 7.069 1.00 98.31 111 GLU A C 1
ATOM 890 O O . GLU A 1 111 ? -18.509 -3.733 6.871 1.00 98.31 111 GLU A O 1
ATOM 895 N N . ARG A 1 112 ? -19.745 -4.930 8.310 1.00 98.38 112 ARG A N 1
ATOM 896 C CA . ARG A 1 112 ? -19.162 -4.305 9.514 1.00 98.38 112 ARG A CA 1
ATOM 897 C C . ARG A 1 112 ? -17.655 -4.526 9.600 1.00 98.38 112 ARG A C 1
ATOM 899 O O . ARG A 1 112 ? -16.908 -3.606 9.922 1.00 98.38 112 ARG A O 1
ATOM 906 N N . MET A 1 113 ? -17.195 -5.742 9.301 1.00 98.31 113 MET A N 1
ATOM 907 C CA . MET A 1 113 ? -15.768 -6.056 9.259 1.00 98.31 113 MET A CA 1
ATOM 908 C C . MET A 1 113 ? -15.055 -5.252 8.170 1.00 98.31 113 MET A C 1
ATOM 910 O O . MET A 1 113 ? -13.954 -4.764 8.407 1.00 98.31 113 MET A O 1
ATOM 914 N N . ARG A 1 114 ? -15.675 -5.051 7.001 1.00 98.31 114 ARG A N 1
ATOM 915 C CA . ARG A 1 114 ? -15.094 -4.219 5.943 1.00 98.31 114 ARG A CA 1
ATOM 916 C C . ARG A 1 114 ? -14.866 -2.786 6.416 1.00 98.31 114 ARG A C 1
ATOM 918 O O . ARG A 1 114 ? -13.775 -2.269 6.204 1.00 98.31 114 ARG A O 1
ATOM 925 N N . VAL A 1 115 ? -15.837 -2.196 7.112 1.00 98.56 115 VAL A N 1
ATOM 926 C CA . VAL A 1 115 ? -15.706 -0.844 7.678 1.00 98.56 115 VAL A CA 1
ATOM 927 C C . VAL A 1 115 ? -14.576 -0.770 8.713 1.00 98.56 115 VAL A C 1
ATOM 929 O O . VAL A 1 115 ? -13.787 0.172 8.692 1.00 98.56 115 VAL A O 1
ATOM 932 N N . ILE A 1 116 ? -14.432 -1.783 9.574 1.00 98.44 116 ILE A N 1
ATOM 933 C CA . ILE A 1 116 ? -13.299 -1.874 10.514 1.00 98.44 116 ILE A CA 1
ATOM 934 C C . ILE A 1 116 ? -11.963 -1.974 9.761 1.00 98.44 116 ILE A C 1
ATOM 936 O O . ILE A 1 116 ? -10.997 -1.305 10.123 1.00 98.44 116 ILE A O 1
ATOM 940 N N . VAL A 1 117 ? -11.893 -2.775 8.695 1.00 98.25 117 VAL A N 1
ATOM 941 C CA . VAL A 1 117 ? -10.687 -2.885 7.859 1.00 98.25 117 VAL A CA 1
ATOM 942 C C . VAL A 1 117 ? -10.362 -1.551 7.189 1.00 98.25 117 VAL A C 1
ATOM 944 O O . VAL A 1 117 ? -9.197 -1.163 7.173 1.00 98.25 117 VAL A O 1
ATOM 947 N N . ASP A 1 118 ? -11.363 -0.826 6.687 1.00 98.38 118 ASP A N 1
ATOM 948 C CA . ASP A 1 118 ? -11.180 0.498 6.086 1.00 98.38 118 ASP A CA 1
ATOM 949 C C . ASP A 1 118 ? -10.687 1.525 7.117 1.00 98.38 118 ASP A C 1
ATOM 951 O O . ASP A 1 118 ? -9.772 2.299 6.823 1.00 98.38 118 ASP A O 1
ATOM 955 N N . GLN A 1 119 ? -11.198 1.475 8.355 1.00 97.94 119 GLN A N 1
ATOM 956 C CA . GLN A 1 119 ? -10.665 2.269 9.463 1.00 97.94 119 GLN A CA 1
ATOM 957 C C . GLN A 1 119 ? -9.181 1.980 9.674 1.00 97.94 119 GLN A C 1
ATOM 959 O O . GLN A 1 119 ? -8.375 2.909 9.668 1.00 97.94 119 GLN A O 1
ATOM 964 N N . VAL A 1 120 ? -8.808 0.714 9.868 1.00 98.00 120 VAL A N 1
ATOM 965 C CA . VAL A 1 120 ? -7.424 0.341 10.192 1.00 98.00 120 VAL A CA 1
ATOM 966 C C . VAL A 1 120 ? -6.482 0.634 9.024 1.00 98.00 120 VAL A C 1
ATOM 968 O O . VAL A 1 120 ? -5.387 1.140 9.245 1.00 98.00 120 VAL A O 1
ATOM 971 N N . ALA A 1 121 ? -6.923 0.422 7.782 1.00 97.94 121 ALA A N 1
ATOM 972 C CA . ALA A 1 121 ? -6.157 0.751 6.580 1.00 97.94 121 ALA A CA 1
ATOM 973 C C . ALA A 1 121 ? -5.933 2.261 6.387 1.00 97.94 121 ALA A C 1
ATOM 975 O O . ALA A 1 121 ? -4.990 2.651 5.70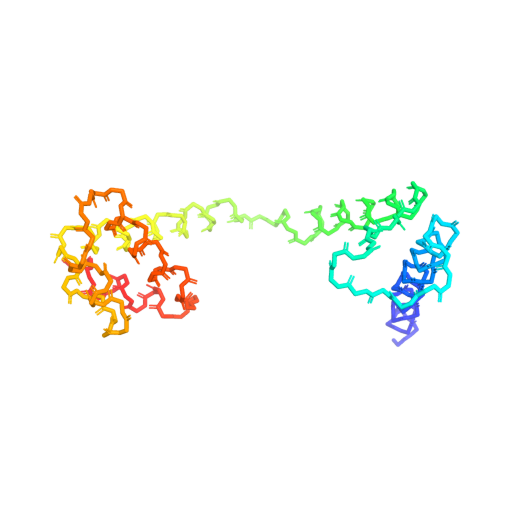0 1.00 97.94 121 ALA A O 1
ATOM 976 N N . SER A 1 122 ? -6.780 3.112 6.977 1.00 97.50 122 SER A N 1
ATOM 977 C CA . SER A 1 122 ? -6.605 4.570 6.940 1.00 97.50 122 SER A CA 1
ATOM 978 C C . SER A 1 122 ? -5.601 5.097 7.976 1.00 97.50 122 SER A C 1
ATOM 980 O O . SER A 1 122 ? -5.202 6.261 7.910 1.00 97.50 122 SER A O 1
ATOM 982 N N . LEU A 1 123 ? -5.183 4.260 8.935 1.00 97.62 123 LEU A N 1
ATOM 983 C CA . LEU A 1 123 ? -4.237 4.647 9.975 1.00 97.62 123 LEU A CA 1
ATOM 984 C C . LEU A 1 123 ? -2.804 4.676 9.434 1.00 97.62 123 LEU A C 1
ATOM 986 O O . LEU A 1 123 ? -2.333 3.773 8.752 1.00 97.62 123 LEU A O 1
ATOM 990 N N . THR A 1 124 ? -2.077 5.717 9.820 1.00 97.88 124 THR A N 1
ATOM 991 C CA . THR A 1 124 ? -0.613 5.769 9.730 1.00 97.88 124 THR A CA 1
ATOM 992 C C . THR A 1 124 ? 0.037 4.900 10.809 1.00 97.88 124 THR A C 1
ATOM 994 O O . THR A 1 124 ? -0.567 4.674 11.863 1.00 97.88 124 THR A O 1
ATOM 997 N N . ASP A 1 125 ? 1.308 4.540 10.612 1.00 96.69 125 ASP A N 1
ATOM 998 C CA . ASP A 1 125 ? 2.136 3.811 11.587 1.00 96.69 125 ASP A CA 1
ATOM 999 C C . ASP A 1 125 ? 2.109 4.448 12.989 1.00 96.69 125 ASP A C 1
ATOM 1001 O O . ASP A 1 125 ? 2.012 3.763 14.004 1.00 96.69 125 ASP A O 1
ATOM 1005 N N . VAL A 1 126 ? 2.129 5.782 13.066 1.00 97.19 126 VAL A N 1
ATOM 1006 C CA . VAL A 1 126 ? 2.068 6.505 14.347 1.00 97.19 126 VAL A CA 1
ATOM 1007 C C . VAL A 1 126 ? 0.678 6.413 14.972 1.00 97.19 126 VAL A C 1
ATOM 1009 O O . VAL A 1 126 ? 0.543 6.262 16.186 1.00 97.19 126 VAL A O 1
ATOM 1012 N N . SER A 1 127 ? -0.376 6.540 14.166 1.00 97.06 127 SER A N 1
ATOM 1013 C CA . SER A 1 127 ? -1.744 6.513 14.685 1.00 97.06 127 SER A CA 1
ATOM 1014 C C . SER A 1 127 ? -2.185 5.117 15.113 1.00 97.06 127 SER A C 1
ATOM 1016 O O . SER A 1 127 ? -2.880 5.016 16.117 1.00 97.06 127 SER A O 1
ATOM 1018 N N . ILE A 1 128 ? -1.755 4.051 14.431 1.00 97.31 128 ILE A N 1
ATOM 1019 C CA . ILE A 1 128 ? -2.140 2.689 14.817 1.00 97.31 128 ILE A CA 1
ATOM 1020 C C . ILE A 1 128 ? -1.530 2.288 16.167 1.00 97.31 128 ILE A C 1
ATOM 1022 O O . ILE A 1 128 ? -2.229 1.703 16.987 1.00 97.31 128 ILE A O 1
ATOM 1026 N N . LEU A 1 129 ? -0.295 2.717 16.460 1.00 97.38 129 LEU A N 1
ATOM 1027 C CA . LEU A 1 129 ? 0.317 2.568 17.789 1.00 97.38 129 LEU A CA 1
ATOM 1028 C C . LEU A 1 129 ? -0.508 3.277 18.873 1.00 97.38 129 LEU A C 1
ATOM 1030 O O . LEU A 1 129 ? -0.854 2.682 19.886 1.00 97.38 129 LEU A O 1
ATOM 1034 N N . ARG A 1 130 ? -0.911 4.532 18.629 1.00 96.75 130 ARG A N 1
ATOM 1035 C CA . ARG A 1 130 ? -1.756 5.291 19.572 1.00 96.75 130 ARG A CA 1
ATOM 1036 C C . ARG A 1 130 ? -3.126 4.652 19.791 1.00 96.75 130 ARG A C 1
ATOM 1038 O O . ARG A 1 130 ? -3.708 4.800 20.862 1.00 96.75 130 ARG A O 1
ATOM 1045 N N . TRP A 1 131 ? -3.678 4.015 18.761 1.00 97.50 131 TRP A N 1
ATOM 1046 C CA . TRP A 1 131 ? -4.941 3.291 18.863 1.00 97.50 131 TRP A CA 1
ATOM 1047 C C . TRP A 1 131 ? -4.777 2.009 19.672 1.00 97.50 131 TRP A C 1
ATOM 1049 O O . TRP A 1 131 ? -5.583 1.781 20.568 1.00 97.50 131 TRP A O 1
ATOM 1059 N N . HIS A 1 132 ? -3.719 1.235 19.420 1.00 97.19 132 HIS A N 1
ATOM 1060 C CA . HIS A 1 132 ? -3.367 0.045 20.200 1.00 97.19 132 HIS A CA 1
ATOM 1061 C C . HIS A 1 132 ? -3.237 0.384 21.696 1.00 97.19 132 HIS A C 1
ATOM 1063 O O . HIS A 1 132 ? -3.990 -0.151 22.508 1.00 97.19 132 HIS A O 1
ATOM 1069 N N . ASP A 1 133 ? -2.452 1.412 22.041 1.00 95.88 133 ASP A N 1
ATOM 1070 C CA . ASP A 1 133 ? -2.264 1.896 23.422 1.00 95.88 133 ASP A CA 1
ATOM 1071 C C . ASP A 1 133 ? -3.556 2.360 24.120 1.00 95.88 133 ASP A C 1
ATOM 1073 O O . ASP A 1 133 ? -3.625 2.417 25.353 1.00 95.88 133 ASP A O 1
ATOM 1077 N N . ARG A 1 134 ? -4.555 2.800 23.347 1.00 95.44 134 ARG A N 1
ATOM 1078 C CA . ARG A 1 134 ? -5.836 3.310 23.857 1.00 95.44 134 ARG A CA 1
ATOM 1079 C C . ARG A 1 134 ? -6.869 2.200 24.022 1.00 95.44 134 ARG A C 1
ATOM 1081 O O . ARG A 1 134 ? -7.668 2.279 24.950 1.00 95.44 134 ARG A O 1
ATOM 1088 N N . LEU A 1 135 ? -6.891 1.235 23.106 1.00 95.12 135 LEU A N 1
ATOM 1089 C CA . LEU A 1 135 ? -7.945 0.226 23.002 1.00 95.12 135 LEU A CA 1
ATOM 1090 C C . LEU A 1 135 ? -7.614 -1.084 23.728 1.00 95.12 135 LEU A C 1
ATOM 1092 O O . LEU A 1 135 ? -8.533 -1.840 24.024 1.00 95.12 135 LEU A O 1
ATOM 1096 N N . ILE A 1 136 ? -6.335 -1.358 24.005 1.00 89.94 136 ILE A N 1
ATOM 1097 C CA . ILE A 1 136 ? -5.848 -2.684 24.445 1.00 89.94 136 ILE A CA 1
ATOM 1098 C C . ILE A 1 136 ? -5.195 -2.602 25.832 1.00 89.94 136 ILE A C 1
ATOM 1100 O O . ILE A 1 136 ? -4.252 -3.316 26.154 1.00 8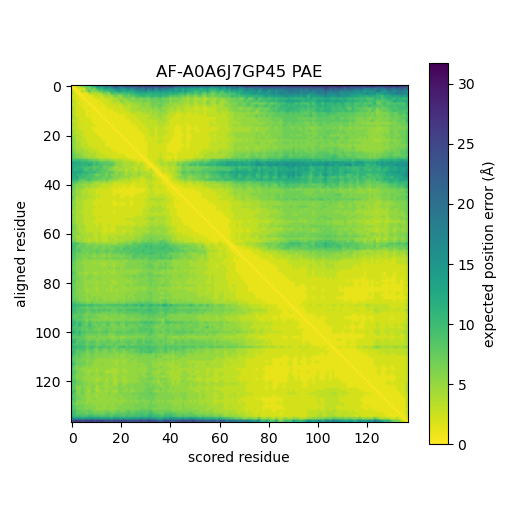9.94 136 ILE A O 1
ATOM 1104 N N . ARG A 1 137 ? -5.693 -1.692 26.673 1.00 67.12 137 ARG A N 1
ATOM 1105 C CA . ARG A 1 137 ? -5.293 -1.608 28.084 1.00 67.12 137 ARG A CA 1
ATOM 1106 C C . ARG A 1 137 ? -6.011 -2.631 28.944 1.00 67.12 137 ARG A C 1
ATOM 1108 O O . ARG A 1 137 ? -7.224 -2.829 28.718 1.00 67.12 137 ARG A O 1
#

Solvent-accessible surface area (backbone atoms only — not comparable to full-atom values): 7964 Å² total; per-residue (Å²): 109,71,67,60,51,51,50,52,49,51,55,54,47,54,54,48,52,50,53,52,52,24,51,51,46,28,34,74,75,68,46,91,64,85,83,47,96,83,73,60,74,90,32,68,51,66,72,58,48,50,53,50,49,53,54,48,50,51,44,41,60,77,62,63,62,46,91,64,46,68,61,52,51,50,54,53,50,48,51,52,51,50,44,52,49,45,40,57,75,54,70,46,70,82,53,57,77,92,49,42,66,61,42,72,67,39,89,44,73,68,51,35,47,49,48,50,51,53,55,58,72,70,46,50,79,71,53,47,53,57,44,36,70,67,66,72,114

Mean predicted aligned error: 5.13 Å

Organism: NCBI:txid449393

Radius of gyration: 22.72 Å; Cα contacts (8 Å, |Δi|>4): 73; chains: 1; bounding box: 59×23×60 Å

Foldseek 3Di:
DVVVVVVVVVVVVLVVCQVVQQVVQFCVVQNDDDDDPPSTDGDGDPVNVVVVVVVVVCCCVPPVPDPCNVVVVVVVVVLLVLLLVLCVVVQNPPADPVLVVQLVPDPDPVSNSVSSVVRSVPDDPVRSVVSSVVRVD

Secondary structure (DSSP, 8-state):
-HHHHHHHHHHHHHHHHHHHHHHHHHHHHH-SS---TTT------HHHHHHHHHHHHHHIIIIIS-TTHHHHHHHHHHHHHHHHHHHHHTTTTTS-HHHHHHHHH--SHHHHHHHHHHHHHT--HHHHHHHHHHH--

Nearest PDB structures (foldseek):
  7lwz-assembly1_B  TM=7.956E-01  e=2.715E-03  Vibrio cholerae O1 biovar El Tor str. N16961
  7lwz-assembly1_F  TM=7.942E-01  e=2.880E-03  Vibrio cholerae O1 biovar El Tor str. N16961
  7lwz-assembly1_C  TM=7.853E-01  e=3.646E-03  Vibrio cholerae O1 biovar El Tor str. N16961
  7lwz-assembly1_D  TM=7.789E-01  e=3.241E-03  Vibrio cholerae O1 biovar El Tor str. N16961
  7lwz-assembly1_E  TM=7.977E-01  e=3.646E-03  Vibrio cholerae O1 biovar El Tor str. N16961